Protein AF-A0A1G7LFJ8-F1 (afdb_monomer)

Radius of gyration: 20.42 Å; Cα contacts (8 Å, |Δi|>4): 163; chains: 1; bounding box: 48×30×67 Å

Sequence (166 aa):
MPPTSDSPLYERDFYLWTQDQAARLRAMARDNDLDAENLAEEVEALGRSERTAVERNLVQVVAHLLEHAWIDAPDPHTHWRREIVAHQQAAQDSFTPGMRQHLDMARIWRRAYQLANAKFADHSEASLPRHAECPFTLDELLRADFDIEEARTRLHRALGRDTDGA

Secondary structure (DSSP, 8-state):
-PPP---HHHHH-HHHHHHHHHHHHHHHTTSSSS-HHHHHHHHHHHHHHHHHHHHHHHHHHHHHHHHHHH---HHHHHHHHHHHHHHHHHHHHH--GGGGGG--HHHHHHHHHHHHHHHHHHTTPPPPPS-------HHHHH-TT--HHHHHHHHHHHTT------

pLDDT: mean 90.28, std 13.95, range [35.19, 98.81]

Solvent-accessible surface area (backbone atoms only — not comparable to full-atom values): 9234 Å² total; per-residue (Å²): 130,81,80,78,81,78,48,70,45,51,80,63,20,45,43,51,32,22,50,53,50,19,54,51,31,50,74,43,42,87,78,56,94,57,67,22,57,65,52,16,51,54,39,34,46,51,30,53,48,45,49,48,49,28,51,50,22,51,20,49,27,49,16,35,45,49,45,61,48,70,52,93,53,81,77,59,47,64,54,36,54,51,52,29,52,53,26,34,49,55,22,44,76,59,56,34,73,68,43,53,91,76,60,57,58,71,60,34,44,54,51,11,53,52,50,35,38,52,57,25,56,79,70,73,44,82,70,73,68,95,77,58,71,75,92,68,54,72,65,58,66,54,41,93,82,59,53,66,68,60,50,31,54,52,44,27,59,48,61,70,45,76,82,75,84,128

Nearest PDB structures (foldseek):
  3fcn-assembly1_A-2  TM=9.136E-01  e=1.007E-07  Rhodospirillum rubrum ATCC 11170
  5ndz-assembly1_A  TM=3.943E-01  e=2.023E+00  Tequatrovirus T4
  5ndd-assembly1_A  TM=3.989E-01  e=2.462E+00  Tequatrovirus T4
  8s4d-assembly1_A  TM=4.047E-01  e=5.136E+00  Homo sapiens
  5nj6-assembly1_A  TM=3.913E-01  e=5.665E+00  Homo sapiens

Organism: NCBI:txid1082479

Mean predicted aligned error: 5.8 Å

InterPro domains:
  IPR002636 Protein from unkown function DUF29 [PF01724] (9-146)
  IPR002636 Protein from unkown function DUF29 [PTHR34235] (6-146)

Foldseek 3Di:
DPDDPPPVCCVQPVLVVLQVQLVVLVVCCVPDPDPSNVVSVVSNVVSVVLLVLLLVLLLLLLLLLLVLLQDDDPVCNVVSVVSNVVSLVSNLVSDHPVSQVVRDPQVSNVSSLVVNQVVCVVVVHDHQDPDFDDLDDPCLSNDPPRDSVVSSVSVCVRSVNPPPDD

Structure (mmCIF, N/CA/C/O backbone):
data_AF-A0A1G7LFJ8-F1
#
_entry.id   AF-A0A1G7LFJ8-F1
#
loop_
_atom_site.group_PDB
_atom_site.id
_atom_site.type_symbol
_atom_site.label_atom_id
_atom_site.label_alt_id
_atom_site.label_comp_id
_atom_site.label_asym_id
_atom_site.label_entity_id
_atom_site.label_seq_id
_atom_site.pdbx_PDB_ins_code
_atom_site.Cartn_x
_atom_site.Cartn_y
_atom_site.Cartn_z
_atom_site.occupancy
_atom_site.B_iso_or_equiv
_atom_site.auth_seq_id
_atom_site.auth_comp_id
_atom_site.auth_asym_id
_atom_site.auth_atom_id
_atom_site.pdbx_PDB_model_num
ATOM 1 N N . MET A 1 1 ? -6.515 -9.715 39.280 1.00 38.38 1 MET A N 1
ATOM 2 C CA . MET A 1 1 ? -6.364 -9.030 37.980 1.00 38.38 1 MET A CA 1
ATOM 3 C C . MET A 1 1 ? -7.642 -9.237 37.196 1.00 38.38 1 MET A C 1
ATOM 5 O O . MET A 1 1 ? -8.087 -10.382 37.170 1.00 38.38 1 MET A O 1
ATOM 9 N N . PRO A 1 2 ? -8.252 -8.198 36.605 1.00 37.44 2 PRO A N 1
ATOM 10 C CA . PRO A 1 2 ? -9.277 -8.444 35.604 1.00 37.44 2 PRO A CA 1
ATOM 11 C C . PRO A 1 2 ? -8.602 -9.111 34.390 1.00 37.44 2 PRO A C 1
ATOM 13 O O . PRO A 1 2 ? -7.416 -8.858 34.153 1.00 37.44 2 PRO A O 1
ATOM 16 N N . PRO A 1 3 ? -9.299 -9.997 33.666 1.00 39.22 3 PRO A N 1
ATOM 17 C CA . PRO A 1 3 ? -8.760 -10.585 32.449 1.00 39.22 3 PRO A CA 1
ATOM 18 C C . PRO A 1 3 ? -8.451 -9.455 31.464 1.00 39.22 3 PRO A C 1
ATOM 20 O O . PRO A 1 3 ? -9.308 -8.616 31.183 1.00 39.22 3 PRO A O 1
ATOM 23 N N . THR A 1 4 ? -7.212 -9.404 30.978 1.00 46.25 4 THR A N 1
ATOM 24 C CA . THR A 1 4 ? -6.863 -8.621 29.795 1.00 46.25 4 THR A CA 1
ATOM 25 C C . THR A 1 4 ? -7.766 -9.115 28.676 1.00 46.25 4 THR A C 1
ATOM 27 O O . THR A 1 4 ? -7.789 -10.304 28.370 1.00 46.25 4 THR A O 1
ATOM 30 N N . SER A 1 5 ? -8.603 -8.227 28.148 1.00 48.53 5 SER A N 1
ATOM 31 C CA . SER A 1 5 ? -9.439 -8.519 26.992 1.00 48.53 5 SER A CA 1
ATOM 32 C C . SER A 1 5 ? -8.525 -8.701 25.779 1.00 48.53 5 SER A C 1
ATOM 34 O O . SER A 1 5 ? -8.372 -7.770 24.989 1.00 48.53 5 SER A O 1
ATOM 36 N N . ASP A 1 6 ? -7.946 -9.891 25.620 1.00 53.44 6 ASP A N 1
ATOM 37 C CA . ASP A 1 6 ? -7.509 -10.393 24.319 1.00 53.44 6 ASP A CA 1
ATOM 38 C C . ASP A 1 6 ? -8.777 -10.516 23.480 1.00 53.44 6 ASP A C 1
ATOM 40 O O . ASP A 1 6 ? -9.455 -11.543 23.478 1.00 53.44 6 ASP A O 1
ATOM 44 N N . SER A 1 7 ? -9.186 -9.418 22.843 1.00 68.06 7 SER A N 1
ATOM 45 C CA . SER A 1 7 ? -10.217 -9.492 21.821 1.00 68.06 7 SER A CA 1
ATOM 46 C C . SER A 1 7 ? -9.570 -10.215 20.648 1.00 68.06 7 SER A C 1
ATOM 48 O O . SER A 1 7 ? -8.670 -9.639 20.035 1.00 68.06 7 SER A O 1
ATOM 50 N N . PRO A 1 8 ? -10.010 -11.432 20.275 1.00 84.19 8 PRO A N 1
ATOM 51 C CA . PRO A 1 8 ? -9.400 -12.162 19.166 1.00 84.19 8 PRO A CA 1
ATOM 52 C C . PRO A 1 8 ? -9.445 -11.366 17.857 1.00 84.19 8 PRO A C 1
ATOM 54 O O . PRO A 1 8 ? -8.689 -11.649 16.936 1.00 84.19 8 PRO A O 1
ATOM 57 N N . LEU A 1 9 ? -10.341 -10.375 17.756 1.00 91.00 9 LEU A N 1
ATOM 58 C CA . LEU A 1 9 ? -10.424 -9.475 16.614 1.00 91.00 9 LEU A CA 1
ATOM 59 C C . LEU A 1 9 ? -9.277 -8.457 16.581 1.00 91.00 9 LEU A C 1
ATOM 61 O O . LEU A 1 9 ? -8.806 -8.162 15.495 1.00 91.00 9 LEU A O 1
ATOM 65 N N . TYR A 1 10 ? -8.795 -7.965 17.727 1.00 91.25 10 TYR A N 1
ATOM 66 C CA . TYR A 1 10 ? -7.664 -7.028 17.776 1.00 91.25 10 TYR A CA 1
ATOM 67 C C . TYR A 1 10 ? -6.412 -7.636 17.134 1.00 91.25 10 TYR A C 1
ATOM 69 O O . TYR A 1 10 ? -5.774 -7.009 16.296 1.00 91.25 10 TYR A O 1
ATOM 77 N N . GLU A 1 11 ? -6.105 -8.885 17.487 1.00 89.62 11 GLU A N 1
ATOM 78 C CA . GLU A 1 11 ? -4.918 -9.591 16.995 1.00 89.62 11 GLU A CA 1
ATOM 79 C C . GLU A 1 11 ? -5.084 -10.114 15.565 1.00 89.62 11 GLU A C 1
ATOM 81 O O . GLU A 1 11 ? -4.126 -10.149 14.798 1.00 89.62 11 GLU A O 1
ATOM 86 N N . ARG A 1 12 ? -6.294 -10.553 15.195 1.00 93.12 12 ARG A N 1
ATOM 87 C CA . ARG A 1 12 ? -6.543 -11.181 13.886 1.00 93.12 12 ARG A CA 1
ATOM 88 C C . ARG A 1 12 ? -6.901 -10.186 12.792 1.00 93.12 12 ARG A C 1
ATOM 90 O O . ARG A 1 12 ? -6.652 -10.463 11.622 1.00 93.12 12 ARG A O 1
ATOM 97 N N . ASP A 1 13 ? -7.559 -9.091 13.155 1.00 96.75 13 ASP A N 1
ATOM 98 C CA . ASP A 1 13 ? -8.056 -8.089 12.221 1.00 96.75 13 ASP A CA 1
ATOM 99 C C . ASP A 1 13 ? -8.177 -6.719 12.897 1.00 96.75 13 ASP A C 1
ATOM 101 O O . ASP A 1 13 ? -9.267 -6.226 13.209 1.00 96.75 13 ASP A O 1
ATOM 105 N N . PHE A 1 14 ? -7.019 -6.105 13.131 1.00 96.38 14 PHE A N 1
ATOM 106 C CA . PHE A 1 14 ? -6.917 -4.784 13.737 1.00 96.38 14 PHE A CA 1
ATOM 107 C C . PHE A 1 14 ? -7.799 -3.742 13.030 1.00 96.38 14 PHE A C 1
ATOM 109 O O . PHE A 1 14 ? -8.447 -2.934 13.694 1.00 96.38 14 PHE A O 1
ATOM 116 N N . TYR A 1 15 ? -7.907 -3.792 11.696 1.00 98.00 15 TYR A N 1
ATOM 117 C CA . TYR A 1 15 ? -8.785 -2.887 10.958 1.00 98.00 15 TYR A CA 1
ATOM 118 C C . TYR A 1 15 ? -10.250 -3.049 11.382 1.00 98.00 15 TYR A C 1
ATOM 120 O O . TYR A 1 15 ? -10.862 -2.079 11.830 1.00 98.00 15 TYR A O 1
ATOM 128 N N . LEU A 1 16 ? -10.818 -4.258 11.313 1.00 97.38 16 LEU A N 1
ATOM 129 C CA . LEU A 1 16 ? -12.206 -4.474 11.745 1.00 97.38 16 LEU A CA 1
ATOM 130 C C . LEU A 1 16 ? -12.402 -4.171 13.227 1.00 97.38 16 LEU A C 1
ATOM 132 O O . LEU A 1 16 ? -13.459 -3.664 13.605 1.00 97.38 16 LEU A O 1
ATOM 136 N N . TRP A 1 17 ? -11.391 -4.439 14.054 1.00 97.81 17 TRP A N 1
ATOM 137 C CA . TRP A 1 17 ? -11.428 -4.079 15.462 1.00 97.81 17 TRP A CA 1
ATOM 138 C C . TRP A 1 17 ? -11.597 -2.569 15.649 1.00 97.81 17 TRP A C 1
ATOM 140 O O . TRP A 1 17 ? -12.509 -2.162 16.363 1.00 97.81 17 TRP A O 1
ATOM 150 N N . THR A 1 18 ? -10.810 -1.729 14.966 1.00 98.19 18 THR A N 1
ATOM 151 C CA 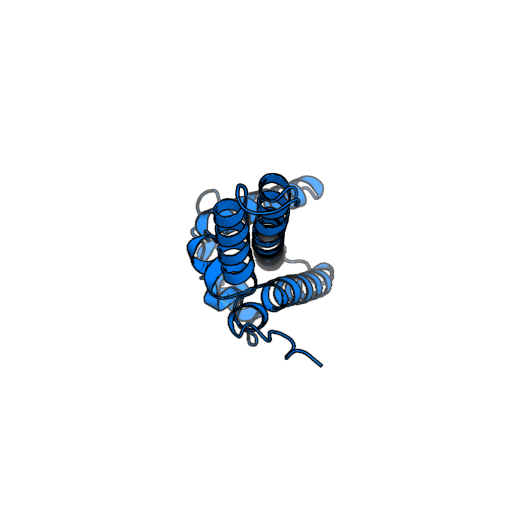. THR A 1 18 ? -10.954 -0.264 15.085 1.00 98.19 18 THR A CA 1
ATOM 152 C C . THR A 1 18 ? -12.354 0.211 14.684 1.00 98.19 18 THR A C 1
ATOM 154 O O . THR A 1 18 ? -12.958 1.032 15.375 1.00 98.19 18 THR A O 1
ATOM 157 N N . GLN A 1 19 ? -12.922 -0.362 13.620 1.00 98.00 19 GLN A N 1
ATOM 158 C CA . GLN A 1 19 ? -14.272 -0.031 13.166 1.00 98.00 19 GLN A CA 1
ATOM 159 C C . GLN A 1 19 ? -15.348 -0.441 14.190 1.00 98.00 19 GLN A C 1
ATOM 161 O O . GLN A 1 19 ? -16.259 0.341 14.471 1.00 98.00 19 GLN A O 1
ATOM 166 N N . ASP A 1 20 ? -15.242 -1.641 14.771 1.00 97.38 20 ASP A N 1
ATOM 167 C CA . ASP A 1 20 ? -16.159 -2.134 15.809 1.00 97.38 20 ASP A CA 1
ATOM 168 C C . ASP A 1 20 ? -16.056 -1.301 17.096 1.00 97.38 20 ASP A C 1
ATOM 170 O O . ASP A 1 20 ? -17.078 -0.910 17.664 1.00 97.38 20 ASP A O 1
ATOM 174 N N . GLN A 1 21 ? -14.843 -0.956 17.535 1.00 97.00 21 GLN A N 1
ATOM 175 C CA . GLN A 1 21 ? -14.649 -0.135 18.731 1.00 97.00 21 GLN A CA 1
ATOM 176 C C . GLN A 1 21 ? -15.183 1.286 18.554 1.00 97.00 21 GLN A C 1
ATOM 178 O O . GLN A 1 21 ? -15.872 1.786 19.443 1.00 97.00 21 GLN A O 1
ATOM 183 N N . ALA A 1 22 ? -14.949 1.915 17.401 1.00 97.62 22 ALA A N 1
ATOM 184 C CA . ALA A 1 22 ? -15.526 3.220 17.098 1.00 97.62 22 ALA A CA 1
ATOM 185 C C . ALA A 1 22 ? -17.065 3.183 17.142 1.00 97.62 22 ALA A C 1
ATOM 187 O O . ALA A 1 22 ? -17.697 4.072 17.710 1.00 97.62 22 ALA A O 1
ATOM 188 N N . ALA A 1 23 ? -17.691 2.129 16.607 1.00 96.69 23 ALA A N 1
ATOM 189 C CA 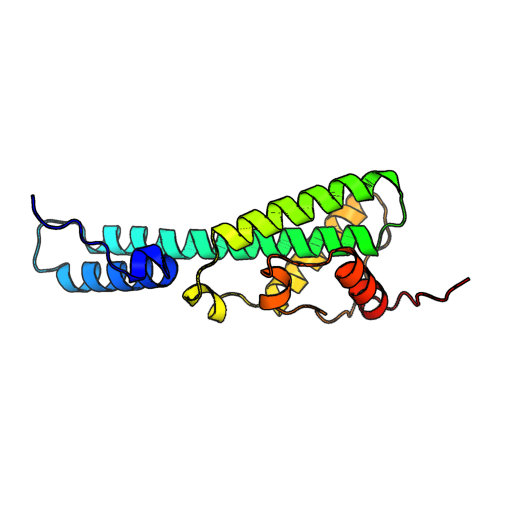. ALA A 1 23 ? -19.143 1.963 16.674 1.00 96.69 23 ALA A CA 1
ATOM 190 C C . ALA A 1 23 ? -19.656 1.809 18.119 1.00 96.69 23 ALA A C 1
ATOM 192 O O . ALA A 1 23 ? -20.665 2.415 18.483 1.00 96.69 23 ALA A O 1
ATOM 193 N N . ARG A 1 24 ? -18.950 1.040 18.959 1.00 95.38 24 ARG A N 1
ATOM 194 C CA . ARG A 1 24 ? -19.291 0.867 20.384 1.00 95.38 24 ARG A CA 1
ATOM 195 C C . ARG A 1 24 ? -19.154 2.163 21.174 1.00 95.38 24 ARG A C 1
ATOM 197 O O . ARG A 1 24 ? -20.043 2.477 21.959 1.00 95.38 24 ARG A O 1
ATOM 204 N N . LEU A 1 25 ? -18.082 2.919 20.944 1.00 95.81 25 LEU A N 1
ATOM 205 C CA . LEU A 1 25 ? -17.857 4.215 21.586 1.00 95.81 25 LEU A CA 1
ATOM 206 C C . LEU A 1 25 ? -19.007 5.185 21.281 1.00 95.81 25 LEU A C 1
ATOM 208 O O . LEU A 1 25 ? -19.605 5.722 22.211 1.00 95.81 25 LEU A O 1
ATOM 212 N N . ARG A 1 26 ? -19.411 5.307 20.009 1.00 94.81 26 ARG A N 1
ATOM 213 C CA . ARG A 1 26 ? -20.572 6.131 19.614 1.00 94.81 26 ARG A CA 1
ATOM 214 C C . ARG A 1 26 ? -21.869 5.671 20.276 1.00 94.81 26 ARG A C 1
ATOM 216 O O . ARG A 1 26 ? -22.653 6.489 20.746 1.00 94.81 26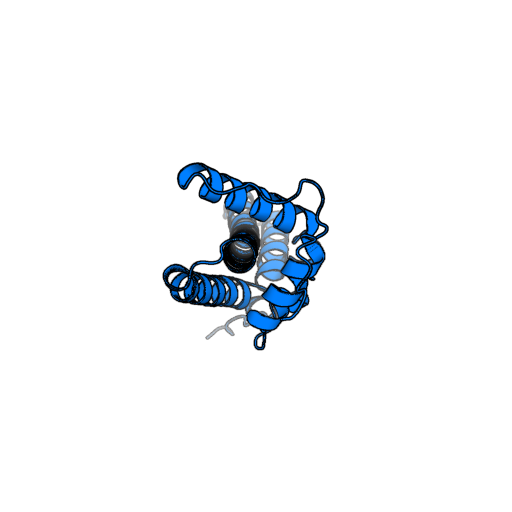 ARG A O 1
ATOM 223 N N . ALA A 1 27 ? -22.092 4.360 20.370 1.00 93.75 27 ALA A 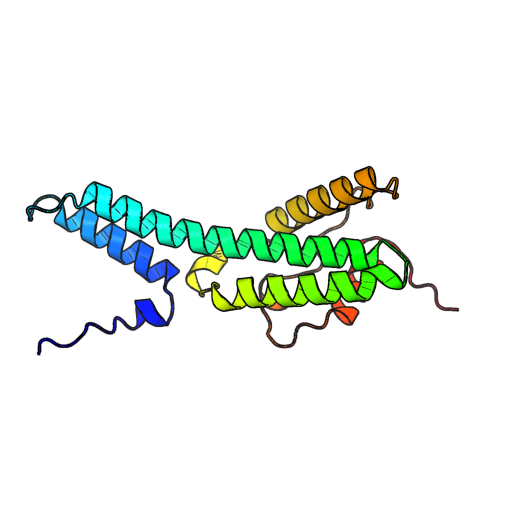N 1
ATOM 224 C CA . ALA A 1 27 ? -23.282 3.819 21.028 1.00 93.75 27 ALA A CA 1
ATOM 225 C C . ALA A 1 27 ? -23.340 4.155 22.530 1.00 93.75 27 ALA A C 1
ATOM 227 O O . ALA A 1 27 ? -24.430 4.303 23.076 1.00 93.75 27 ALA A O 1
ATOM 228 N N . MET A 1 28 ? -22.186 4.300 23.186 1.00 90.44 28 MET A N 1
ATOM 229 C CA . MET A 1 28 ? -22.085 4.610 24.613 1.00 90.44 28 MET A CA 1
ATOM 230 C C . MET A 1 28 ? -22.055 6.112 24.919 1.00 90.44 28 MET A C 1
ATOM 232 O O . MET A 1 28 ? -22.088 6.470 26.093 1.00 90.44 28 MET A O 1
ATOM 236 N N . ALA A 1 29 ? -22.010 6.993 23.913 1.00 85.19 29 ALA A N 1
ATOM 237 C CA . ALA A 1 29 ? -21.735 8.426 24.077 1.00 85.19 29 ALA A CA 1
ATOM 238 C C . ALA A 1 29 ? -22.691 9.186 25.015 1.00 85.19 29 ALA A C 1
ATOM 240 O O . ALA A 1 29 ? -22.373 10.285 25.457 1.00 85.19 29 ALA A O 1
ATOM 241 N N . ARG A 1 30 ? -23.861 8.620 25.335 1.00 80.81 30 ARG A N 1
ATOM 242 C CA . ARG A 1 30 ? -24.841 9.220 26.256 1.00 80.81 30 ARG A CA 1
ATOM 243 C C . ARG A 1 30 ? -24.768 8.696 27.691 1.00 80.81 30 ARG A C 1
ATOM 245 O O . ARG A 1 30 ? -25.407 9.275 28.562 1.00 80.81 30 ARG A O 1
ATOM 252 N N . ASP A 1 31 ? -23.998 7.637 27.927 1.00 81.31 31 ASP A N 1
ATOM 253 C CA . ASP A 1 31 ? -24.039 6.845 29.160 1.00 81.31 31 ASP A CA 1
ATOM 254 C C . ASP A 1 31 ? -22.713 6.882 29.944 1.00 81.31 31 ASP A C 1
ATOM 256 O O . ASP A 1 31 ? -22.474 6.033 30.805 1.00 81.31 31 ASP A O 1
ATOM 260 N N . ASN A 1 32 ? -21.815 7.829 29.642 1.00 83.31 32 ASN A N 1
ATOM 261 C CA . ASN A 1 32 ? -20.538 7.986 30.345 1.00 83.31 32 ASN A CA 1
ATOM 262 C C . ASN A 1 32 ? -19.958 9.414 30.232 1.00 83.31 32 ASN A C 1
ATOM 264 O O . ASN A 1 32 ? -20.422 10.209 29.422 1.00 83.31 32 ASN A O 1
ATOM 268 N N . ASP A 1 33 ? -18.930 9.712 31.038 1.00 91.06 33 ASP A N 1
ATOM 269 C CA . ASP A 1 33 ? -18.247 11.020 31.093 1.00 91.06 33 ASP A CA 1
ATOM 270 C C . ASP A 1 33 ? -17.097 11.176 30.070 1.00 91.06 33 ASP A C 1
ATOM 272 O O . ASP A 1 33 ? -16.338 12.147 30.128 1.00 91.06 33 ASP A O 1
ATOM 276 N N . LEU A 1 34 ? -16.902 10.216 29.160 1.00 92.44 34 LEU A N 1
ATOM 277 C CA . LEU A 1 34 ? -15.882 10.306 28.114 1.00 92.44 34 LEU A CA 1
ATOM 278 C C . LEU A 1 34 ? -16.408 11.100 26.921 1.00 92.44 34 LEU A C 1
ATOM 280 O O . LEU A 1 34 ? -17.583 11.030 26.561 1.00 92.44 34 LEU A O 1
ATOM 284 N N . ASP A 1 35 ? -15.487 11.765 26.229 1.00 94.38 35 ASP A N 1
ATOM 285 C CA . ASP A 1 35 ? -15.731 12.356 24.914 1.00 94.38 35 ASP A CA 1
ATOM 286 C C . ASP A 1 35 ? -15.776 11.261 23.833 1.00 94.38 35 ASP A C 1
ATOM 288 O O . ASP A 1 35 ? -14.878 11.101 23.004 1.00 94.38 35 ASP A O 1
ATOM 292 N N . ALA A 1 36 ? -16.793 10.405 23.929 1.00 95.75 36 ALA A N 1
ATOM 293 C CA . ALA A 1 36 ? -16.862 9.150 23.196 1.00 95.75 36 ALA A CA 1
ATOM 294 C C . ALA A 1 36 ? -16.984 9.344 21.677 1.00 95.75 36 ALA A C 1
ATOM 296 O O . ALA A 1 36 ? -16.528 8.482 20.929 1.00 95.75 36 ALA A O 1
ATOM 297 N N . GLU A 1 37 ? -17.553 10.465 21.221 1.00 95.25 37 GLU A N 1
ATOM 298 C CA . GLU A 1 37 ? -17.621 10.807 19.795 1.00 95.25 37 GLU A CA 1
ATOM 299 C C . GLU A 1 37 ? -16.220 11.072 19.235 1.00 95.25 37 GLU A C 1
ATOM 301 O O . GLU A 1 37 ? -15.801 10.394 18.297 1.00 95.25 37 GLU A O 1
ATOM 306 N N . ASN A 1 38 ? -15.446 11.965 19.864 1.00 96.62 38 ASN A N 1
ATOM 307 C CA . ASN A 1 38 ? -14.081 12.252 19.418 1.00 96.62 38 ASN A CA 1
ATOM 308 C C . ASN A 1 38 ? -13.171 11.019 19.555 1.00 96.62 38 ASN A C 1
ATOM 310 O O . ASN A 1 38 ? -12.389 10.717 18.657 1.00 96.62 38 ASN A O 1
ATOM 314 N N . LEU A 1 39 ? -13.308 10.236 20.631 1.00 97.50 39 LEU A N 1
ATOM 315 C CA . LEU A 1 39 ? -12.558 8.983 20.779 1.00 97.50 39 LEU A CA 1
ATOM 316 C C . LEU A 1 39 ? -12.907 7.961 19.688 1.00 97.50 39 LEU A C 1
ATOM 318 O O . LEU A 1 39 ? -12.016 7.281 19.177 1.00 97.50 39 LEU A O 1
ATOM 322 N N . ALA A 1 40 ? -14.182 7.845 19.310 1.00 97.56 40 ALA A N 1
ATOM 323 C CA . ALA A 1 40 ? -14.589 6.973 18.216 1.00 97.56 40 ALA A CA 1
ATOM 324 C C . ALA A 1 40 ? -13.976 7.407 16.882 1.00 97.56 40 ALA A C 1
ATOM 326 O O . ALA A 1 40 ? -13.538 6.558 16.105 1.00 97.56 40 ALA A O 1
ATOM 327 N N . GLU A 1 41 ? -13.937 8.714 16.615 1.00 97.94 41 GLU A N 1
ATOM 328 C CA . GLU A 1 41 ? -13.318 9.263 15.409 1.00 97.94 41 GLU A CA 1
ATOM 329 C C . GLU A 1 41 ? -11.823 8.954 15.332 1.00 97.94 41 GLU A C 1
ATOM 331 O O . GLU A 1 41 ? -11.361 8.522 14.274 1.00 97.94 41 GLU A O 1
ATOM 336 N N . GLU A 1 42 ? -11.085 9.104 16.433 1.00 98.44 42 GLU A N 1
ATOM 337 C CA . GLU A 1 42 ? -9.649 8.806 16.490 1.00 98.44 42 GLU A CA 1
ATOM 338 C C . GLU A 1 42 ? -9.358 7.311 16.303 1.00 98.44 42 GLU A C 1
ATOM 340 O O . GLU A 1 42 ? -8.473 6.933 15.531 1.00 98.44 42 GLU A O 1
ATOM 345 N N . VAL A 1 43 ? -10.141 6.433 16.938 1.00 98.12 43 VAL A N 1
ATOM 346 C CA . VAL A 1 43 ? -9.992 4.979 16.761 1.00 98.12 43 VAL A CA 1
ATOM 347 C C . VAL A 1 43 ? -10.286 4.577 15.314 1.00 98.12 43 VAL A C 1
ATOM 349 O O . VAL A 1 43 ? -9.529 3.818 14.713 1.00 98.12 43 VAL A O 1
ATOM 352 N N . GLU A 1 44 ? -11.341 5.121 14.709 1.00 98.19 44 GLU A N 1
ATOM 353 C CA . GLU A 1 44 ? -11.641 4.876 13.298 1.00 98.19 44 GLU A CA 1
ATOM 354 C C . GLU A 1 44 ? -10.560 5.454 12.367 1.00 98.19 44 GLU A C 1
ATOM 356 O O . GLU A 1 44 ? -10.199 4.846 11.354 1.00 98.19 44 GLU A O 1
ATOM 361 N N . ALA A 1 45 ? -10.013 6.627 12.699 1.00 98.31 45 ALA A N 1
ATOM 362 C CA . ALA A 1 45 ? -8.923 7.244 11.955 1.00 98.31 45 ALA A CA 1
ATOM 363 C C . ALA A 1 45 ? -7.671 6.365 11.945 1.00 98.31 45 ALA A C 1
ATOM 365 O O . ALA A 1 45 ? -7.044 6.249 10.891 1.00 98.31 45 ALA A O 1
ATOM 366 N N . LEU A 1 46 ? -7.367 5.698 13.059 1.00 98.19 46 LEU A N 1
ATOM 367 C CA . LEU A 1 46 ? -6.258 4.754 13.168 1.00 98.19 46 LEU A CA 1
ATOM 368 C C . LEU A 1 46 ? -6.421 3.561 12.210 1.00 98.19 46 LEU A C 1
ATOM 370 O O . LEU A 1 46 ? -5.500 3.217 11.469 1.00 98.19 46 LEU A O 1
ATOM 374 N N . GLY A 1 47 ? -7.620 2.980 12.123 1.00 97.75 47 GLY A N 1
ATOM 375 C CA . GLY A 1 47 ? -7.909 1.937 11.131 1.00 97.75 47 GLY A CA 1
ATOM 376 C C . GLY A 1 47 ? -7.731 2.432 9.694 1.00 97.75 47 GLY A C 1
ATOM 377 O O . GLY A 1 47 ? -7.117 1.773 8.846 1.00 97.75 47 GLY A O 1
ATOM 378 N N . ARG A 1 48 ? -8.228 3.642 9.404 1.00 98.12 48 ARG A N 1
ATOM 379 C CA . ARG A 1 48 ? -8.065 4.275 8.086 1.00 98.12 48 ARG A CA 1
ATOM 380 C C . ARG A 1 48 ? -6.602 4.566 7.752 1.00 98.12 48 ARG A C 1
ATOM 382 O O . ARG A 1 48 ? -6.245 4.458 6.572 1.00 98.12 48 ARG A O 1
ATOM 389 N N . SER A 1 49 ? -5.774 4.956 8.724 1.00 98.19 49 SER A N 1
ATOM 390 C CA . SER A 1 49 ? -4.358 5.255 8.497 1.00 98.19 49 SER A CA 1
ATOM 391 C C . SER A 1 49 ? -3.565 3.997 8.171 1.00 98.19 49 SER A C 1
ATOM 393 O O . SER A 1 49 ? -2.840 4.021 7.178 1.00 98.19 49 SER A O 1
ATOM 395 N N . GLU A 1 50 ? -3.783 2.894 8.895 1.00 98.00 50 GLU A N 1
ATOM 396 C CA . GLU A 1 50 ? -3.135 1.603 8.615 1.00 98.00 50 GLU A CA 1
ATOM 397 C C . GLU A 1 50 ? -3.471 1.109 7.204 1.00 98.00 50 GLU A C 1
ATOM 399 O O . GLU A 1 50 ? -2.584 0.849 6.389 1.00 98.00 50 GLU A O 1
ATOM 404 N N . ARG A 1 51 ? -4.760 1.117 6.834 1.00 98.25 51 ARG A N 1
ATOM 405 C CA . ARG A 1 51 ? -5.183 0.773 5.466 1.00 98.25 51 ARG A CA 1
ATOM 406 C C . ARG A 1 51 ? -4.518 1.671 4.417 1.00 98.25 51 ARG A C 1
ATOM 408 O O . ARG A 1 51 ? -4.118 1.211 3.348 1.00 98.25 51 ARG A O 1
ATOM 415 N N . THR A 1 52 ? -4.427 2.971 4.694 1.00 98.38 52 THR A N 1
ATOM 416 C CA . THR A 1 52 ? -3.800 3.933 3.777 1.00 98.38 52 THR A CA 1
ATOM 417 C C . THR A 1 52 ? -2.296 3.683 3.645 1.00 98.38 52 THR A C 1
ATOM 419 O O . THR A 1 52 ? -1.752 3.872 2.557 1.00 98.38 52 THR A O 1
ATOM 422 N N . ALA A 1 53 ? -1.624 3.251 4.714 1.00 98.38 53 ALA A N 1
ATOM 423 C CA . ALA A 1 53 ? -0.223 2.848 4.680 1.00 98.38 53 ALA A CA 1
ATOM 424 C C . ALA A 1 53 ? -0.024 1.610 3.793 1.00 98.38 53 ALA A C 1
ATOM 426 O O . ALA A 1 53 ? 0.846 1.635 2.923 1.00 98.38 53 ALA A O 1
ATOM 427 N N . VAL A 1 54 ? -0.889 0.594 3.909 1.00 98.75 54 VAL A N 1
ATOM 428 C CA . VAL A 1 54 ? -0.882 -0.576 3.012 1.00 98.75 54 VAL A CA 1
ATOM 429 C C . VAL A 1 54 ? -1.067 -0.152 1.550 1.00 98.75 54 VAL A C 1
ATOM 431 O O . VAL A 1 54 ? -0.249 -0.508 0.706 1.00 98.75 54 VAL A O 1
ATOM 434 N N . GLU A 1 55 ? -2.074 0.676 1.235 1.00 98.69 55 GLU A N 1
ATOM 435 C CA . GLU A 1 55 ? -2.288 1.188 -0.133 1.00 98.69 55 GLU A CA 1
ATOM 436 C C . GLU A 1 55 ? -1.040 1.916 -0.666 1.00 98.69 55 GLU A C 1
ATOM 438 O O . GLU A 1 55 ? -0.640 1.705 -1.810 1.00 98.69 55 GLU A O 1
ATOM 443 N N . ARG A 1 56 ? -0.406 2.764 0.155 1.00 98.69 56 ARG A N 1
ATOM 444 C CA . ARG A 1 56 ? 0.808 3.508 -0.224 1.00 98.69 56 ARG A CA 1
ATOM 445 C C . ARG A 1 56 ? 1.988 2.580 -0.493 1.00 98.69 56 ARG A C 1
ATOM 447 O O . ARG A 1 56 ? 2.654 2.755 -1.508 1.00 98.69 56 ARG A O 1
ATOM 454 N N . ASN A 1 57 ? 2.230 1.603 0.373 1.00 98.75 57 ASN A N 1
ATOM 455 C CA . ASN A 1 57 ? 3.304 0.633 0.187 1.00 98.75 57 ASN A CA 1
ATOM 456 C C . ASN A 1 57 ? 3.089 -0.211 -1.077 1.00 98.75 57 ASN A C 1
ATOM 458 O O . ASN A 1 57 ? 4.015 -0.374 -1.865 1.00 98.75 57 ASN A O 1
ATOM 462 N N . LEU A 1 58 ? 1.858 -0.651 -1.352 1.00 98.75 58 LEU A N 1
ATOM 463 C CA . LEU A 1 58 ? 1.541 -1.367 -2.592 1.00 98.75 58 LEU A CA 1
ATOM 464 C C . LEU A 1 58 ? 1.752 -0.497 -3.843 1.00 98.75 58 LEU A C 1
ATOM 466 O O . LEU A 1 58 ? 2.255 -0.987 -4.851 1.00 98.75 58 LEU A O 1
ATOM 470 N N . VAL A 1 59 ? 1.429 0.801 -3.785 1.00 98.81 59 VAL A N 1
ATOM 471 C CA . VAL A 1 59 ? 1.753 1.747 -4.871 1.00 98.81 59 VAL A CA 1
ATOM 472 C C . VAL A 1 59 ? 3.263 1.808 -5.115 1.00 98.81 59 VAL A C 1
ATOM 474 O O . VAL A 1 59 ? 3.680 1.783 -6.271 1.00 98.81 59 VAL A O 1
ATOM 477 N N . GLN A 1 60 ? 4.074 1.849 -4.056 1.00 98.62 60 GLN A N 1
ATOM 478 C CA . GLN A 1 60 ? 5.536 1.873 -4.166 1.00 98.62 60 GLN A CA 1
ATOM 479 C C . GLN A 1 60 ? 6.091 0.576 -4.759 1.00 98.62 60 GLN A C 1
ATOM 481 O O . GLN A 1 60 ? 6.906 0.635 -5.677 1.00 98.62 60 GLN A O 1
ATOM 486 N N . VAL A 1 61 ? 5.608 -0.583 -4.296 1.00 98.50 61 VAL A N 1
ATOM 487 C CA . VAL A 1 61 ? 5.969 -1.898 -4.854 1.00 98.50 61 VAL A CA 1
ATOM 488 C C . VAL A 1 61 ? 5.736 -1.913 -6.362 1.00 98.50 61 VAL A C 1
ATOM 490 O O . VAL A 1 61 ? 6.646 -2.212 -7.132 1.00 98.50 61 VAL A O 1
ATOM 493 N N . VAL A 1 62 ? 4.533 -1.535 -6.800 1.00 98.38 62 VAL A N 1
ATOM 494 C CA . VAL A 1 62 ? 4.180 -1.545 -8.224 1.00 98.38 62 VAL A CA 1
ATOM 495 C C . VAL A 1 62 ? 4.991 -0.511 -9.013 1.00 98.38 62 VAL A C 1
ATOM 497 O O . VAL A 1 62 ? 5.410 -0.805 -10.129 1.00 98.38 62 VAL A O 1
ATOM 500 N N . ALA A 1 63 ? 5.257 0.673 -8.455 1.00 97.62 63 ALA A N 1
ATOM 501 C CA . ALA A 1 63 ? 6.059 1.697 -9.127 1.00 97.62 63 ALA A CA 1
ATOM 502 C C . ALA A 1 63 ? 7.501 1.224 -9.359 1.00 97.62 63 ALA A C 1
ATOM 504 O O . ALA A 1 63 ? 8.001 1.319 -10.476 1.00 97.62 63 ALA A O 1
ATOM 505 N N . HIS A 1 64 ? 8.135 0.626 -8.351 1.00 96.88 64 HIS A N 1
ATOM 506 C CA . HIS A 1 64 ? 9.484 0.086 -8.498 1.00 96.88 64 HIS A CA 1
ATOM 507 C C . HIS A 1 64 ? 9.539 -1.144 -9.408 1.00 96.88 64 HIS A C 1
ATOM 509 O O . HIS A 1 64 ? 10.519 -1.318 -10.126 1.00 96.88 64 HIS A O 1
ATOM 515 N N . LEU A 1 65 ? 8.488 -1.970 -9.446 1.00 96.31 65 LEU A N 1
ATOM 516 C CA . LEU A 1 65 ? 8.376 -3.044 -10.438 1.00 96.31 65 LEU A CA 1
ATOM 517 C C . LEU A 1 65 ? 8.292 -2.490 -11.869 1.00 96.31 65 LEU A C 1
ATOM 519 O O . LEU A 1 65 ? 8.923 -3.040 -12.770 1.00 96.31 65 LEU A O 1
ATOM 523 N N . LEU A 1 66 ? 7.550 -1.396 -12.081 1.00 95.81 66 LEU A N 1
ATOM 524 C CA . LEU A 1 66 ? 7.491 -0.699 -13.369 1.00 95.81 66 LEU A CA 1
ATOM 525 C C . LEU A 1 66 ? 8.853 -0.109 -13.749 1.00 95.81 66 LEU A C 1
ATOM 527 O O . LEU A 1 66 ? 9.281 -0.288 -14.884 1.00 95.81 66 LEU A O 1
ATOM 531 N N . GLU A 1 67 ? 9.552 0.536 -12.811 1.00 93.25 67 GLU A N 1
ATOM 532 C CA . GLU A 1 67 ? 10.928 1.024 -13.003 1.00 93.25 67 GLU A CA 1
ATOM 533 C C . GLU A 1 67 ? 11.866 -0.125 -13.412 1.00 93.25 67 GLU A C 1
ATOM 535 O O . GLU A 1 67 ? 12.524 -0.042 -14.446 1.00 93.25 67 GLU A O 1
ATOM 540 N N . HIS A 1 68 ? 11.830 -1.242 -12.680 1.00 91.69 68 HIS A N 1
ATOM 541 C CA . HIS A 1 68 ? 12.653 -2.433 -12.919 1.00 91.69 68 HIS A CA 1
ATOM 542 C C . HIS A 1 68 ? 12.336 -3.172 -14.234 1.00 91.69 68 HIS A C 1
ATOM 544 O O . HIS A 1 68 ? 13.189 -3.858 -14.806 1.00 91.69 68 HIS A O 1
ATOM 550 N N . ALA A 1 69 ? 11.097 -3.085 -14.722 1.00 91.81 69 ALA A N 1
ATOM 551 C CA . ALA A 1 69 ? 10.705 -3.640 -16.016 1.00 91.81 69 ALA A CA 1
ATOM 552 C C . ALA A 1 69 ? 11.009 -2.680 -17.179 1.00 91.81 69 ALA A C 1
ATOM 554 O O . ALA A 1 69 ? 11.276 -3.122 -18.295 1.00 91.81 69 ALA A O 1
ATOM 555 N N . TRP A 1 70 ? 10.965 -1.367 -16.952 1.00 91.19 70 TRP A N 1
ATOM 556 C CA . TRP A 1 70 ? 11.041 -0.385 -18.030 1.00 91.19 70 TRP A CA 1
ATOM 557 C C . TRP A 1 70 ? 12.448 0.154 -18.288 1.00 91.19 70 TRP A C 1
ATOM 559 O O . TRP A 1 70 ? 12.808 0.404 -19.440 1.00 91.19 70 TRP A O 1
ATOM 569 N N . ILE A 1 71 ? 13.260 0.305 -17.251 1.00 87.88 71 ILE A N 1
ATOM 570 C CA . ILE A 1 71 ? 14.630 0.788 -17.386 1.00 87.88 71 ILE A CA 1
ATOM 571 C C . ILE A 1 71 ? 15.563 -0.416 -17.471 1.00 87.88 71 ILE A C 1
ATOM 573 O O . ILE A 1 71 ? 15.506 -1.307 -16.630 1.00 87.88 71 ILE A O 1
ATOM 577 N N . ASP A 1 72 ? 16.405 -0.448 -18.501 1.00 76.12 72 ASP A N 1
ATOM 578 C CA . ASP A 1 72 ? 17.370 -1.525 -18.729 1.00 76.12 72 ASP A CA 1
ATOM 579 C C . ASP A 1 72 ? 18.780 -1.031 -18.382 1.00 76.12 72 ASP A C 1
ATOM 581 O O . ASP A 1 72 ? 19.591 -0.711 -19.250 1.00 76.12 72 ASP A O 1
ATOM 585 N N . ALA A 1 73 ? 19.037 -0.865 -17.082 1.00 73.62 73 ALA A N 1
ATOM 586 C CA . ALA A 1 73 ? 20.312 -0.367 -16.572 1.00 73.62 73 ALA A CA 1
ATOM 587 C C . ALA A 1 73 ? 20.754 -1.203 -15.359 1.00 73.62 73 ALA A C 1
ATOM 589 O O . ALA A 1 73 ? 20.056 -1.196 -14.355 1.00 73.62 73 ALA A O 1
ATOM 590 N N . PRO A 1 74 ? 21.904 -1.899 -15.380 1.00 65.12 74 PRO A N 1
ATOM 591 C CA . PRO A 1 74 ? 22.243 -2.895 -14.356 1.00 65.12 74 PRO A CA 1
ATOM 592 C C . PRO A 1 74 ? 22.362 -2.345 -12.921 1.00 65.12 74 PRO A C 1
ATOM 594 O O . PRO A 1 74 ? 21.980 -3.024 -11.966 1.00 65.12 74 PRO A O 1
ATOM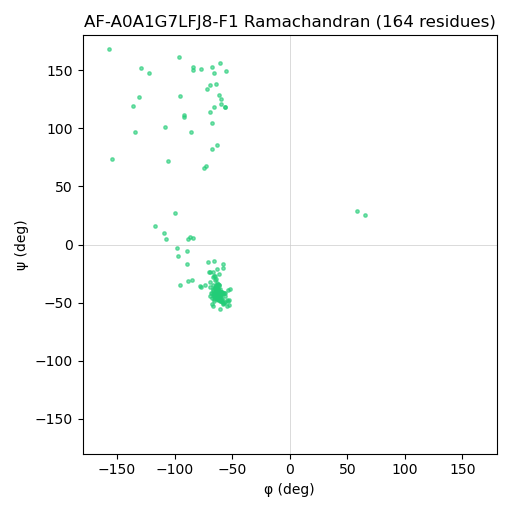 597 N N . ASP A 1 75 ? 22.853 -1.118 -12.755 1.00 66.62 75 ASP A N 1
ATOM 598 C CA . ASP A 1 75 ? 23.128 -0.525 -11.438 1.00 66.62 75 ASP A CA 1
ATOM 599 C C . ASP A 1 75 ? 21.870 -0.277 -10.569 1.00 66.62 75 ASP A C 1
ATOM 601 O O . ASP A 1 75 ? 21.855 -0.695 -9.404 1.00 66.62 75 ASP A O 1
ATOM 605 N N . PRO A 1 76 ? 20.779 0.340 -11.070 1.00 74.62 76 PRO A N 1
ATOM 606 C CA . PRO A 1 76 ? 19.582 0.595 -10.262 1.00 74.62 76 PRO A CA 1
ATOM 607 C C . PRO A 1 76 ? 18.748 -0.651 -9.911 1.00 74.62 76 PRO A C 1
ATOM 609 O O . PRO A 1 76 ? 17.950 -0.597 -8.973 1.00 74.62 76 PRO A O 1
ATOM 612 N N . HIS A 1 77 ? 18.951 -1.798 -10.569 1.00 80.69 77 HIS A N 1
ATOM 613 C CA . HIS A 1 77 ? 18.133 -2.999 -10.327 1.00 80.69 77 HIS A CA 1
ATOM 614 C C . HIS A 1 77 ? 18.262 -3.526 -8.898 1.00 80.69 77 HIS A C 1
ATOM 616 O O . HIS A 1 77 ? 17.276 -3.929 -8.277 1.00 80.69 77 HIS A O 1
ATOM 622 N N . THR A 1 78 ? 19.476 -3.477 -8.342 1.00 84.81 78 THR A N 1
ATOM 623 C CA . THR A 1 78 ? 19.710 -3.898 -6.955 1.00 84.81 78 THR A CA 1
ATOM 624 C C . THR A 1 78 ? 18.978 -2.988 -5.970 1.00 84.81 78 THR A C 1
ATOM 626 O O . THR A 1 78 ? 18.453 -3.471 -4.967 1.00 84.81 78 THR A O 1
ATOM 629 N N . HIS A 1 79 ? 18.926 -1.682 -6.245 1.00 89.75 79 HIS A N 1
ATOM 630 C CA . HIS A 1 79 ? 18.208 -0.725 -5.409 1.00 89.75 79 HIS A CA 1
ATOM 631 C C . HIS A 1 79 ? 16.698 -0.968 -5.471 1.00 89.75 79 HIS A C 1
ATOM 633 O O . HIS A 1 79 ? 16.083 -1.173 -4.428 1.00 89.75 79 HIS A O 1
ATOM 639 N N . TRP A 1 80 ? 16.113 -1.063 -6.668 1.00 92.62 80 TRP A N 1
ATOM 640 C CA . TRP A 1 80 ? 14.675 -1.298 -6.814 1.00 92.62 80 TRP A CA 1
ATOM 641 C C . TRP A 1 80 ? 14.222 -2.618 -6.205 1.00 92.62 80 TRP A C 1
ATOM 643 O O . TRP A 1 80 ? 13.203 -2.641 -5.525 1.00 92.62 80 TRP A O 1
ATOM 653 N N . ARG A 1 81 ? 14.996 -3.702 -6.353 1.00 92.94 81 ARG A N 1
ATOM 654 C CA . ARG A 1 81 ? 14.696 -4.962 -5.656 1.00 92.94 81 ARG A CA 1
ATOM 655 C C . ARG A 1 81 ? 14.616 -4.780 -4.141 1.00 92.94 81 ARG A C 1
ATOM 657 O O . ARG A 1 81 ? 13.722 -5.346 -3.521 1.00 92.94 81 ARG A O 1
ATOM 664 N N . ARG A 1 82 ? 15.526 -4.006 -3.537 1.00 94.44 82 ARG A N 1
ATOM 665 C CA . ARG A 1 82 ? 15.496 -3.737 -2.089 1.00 94.44 82 ARG A CA 1
ATOM 666 C C . ARG A 1 82 ? 14.263 -2.929 -1.693 1.00 94.44 82 ARG A C 1
ATOM 668 O O . ARG A 1 82 ? 13.606 -3.303 -0.729 1.00 94.44 82 ARG A O 1
ATOM 675 N N . GLU A 1 83 ? 13.928 -1.888 -2.452 1.00 97.00 83 GLU A N 1
ATOM 676 C CA . GLU A 1 83 ? 12.736 -1.069 -2.191 1.00 97.00 83 GLU A CA 1
ATOM 677 C C . GLU A 1 83 ? 11.441 -1.879 -2.347 1.00 97.00 83 GLU A C 1
ATOM 679 O O . GLU A 1 83 ? 10.542 -1.764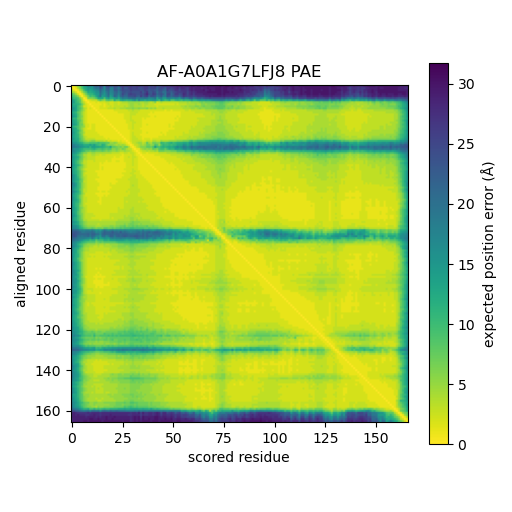 -1.516 1.00 97.00 83 GLU A O 1
ATOM 684 N N . ILE A 1 84 ? 11.358 -2.750 -3.361 1.00 97.06 84 ILE A N 1
ATOM 685 C CA . ILE A 1 84 ? 10.221 -3.663 -3.556 1.00 97.06 84 ILE A CA 1
ATOM 686 C C . ILE A 1 84 ? 10.044 -4.555 -2.328 1.00 97.06 84 ILE A C 1
ATOM 688 O O . ILE A 1 84 ? 8.945 -4.613 -1.784 1.00 97.06 84 ILE A O 1
ATOM 692 N N . VAL A 1 85 ? 11.114 -5.212 -1.866 1.00 96.69 85 VAL A N 1
ATOM 693 C CA . VAL A 1 85 ? 11.060 -6.091 -0.687 1.00 96.69 85 VAL A CA 1
ATOM 694 C C . VAL A 1 85 ? 10.652 -5.309 0.562 1.00 96.69 85 VAL A C 1
ATOM 696 O O . VAL A 1 85 ? 9.761 -5.745 1.286 1.00 96.69 85 VAL A O 1
ATOM 699 N N . ALA A 1 86 ? 11.252 -4.140 0.800 1.00 98.00 86 ALA A N 1
ATOM 700 C CA . ALA A 1 86 ? 10.967 -3.330 1.982 1.00 98.00 86 ALA A CA 1
ATOM 701 C C . ALA A 1 86 ? 9.506 -2.855 2.023 1.00 98.00 86 ALA A C 1
ATOM 703 O O . ALA A 1 86 ? 8.825 -3.012 3.038 1.00 98.00 86 ALA A O 1
ATOM 704 N N . HIS A 1 87 ? 8.998 -2.313 0.914 1.00 98.50 87 HIS A N 1
ATOM 705 C CA . HIS A 1 87 ? 7.613 -1.856 0.837 1.00 98.50 87 HIS A CA 1
ATOM 706 C C . HIS A 1 87 ? 6.615 -3.015 0.865 1.00 98.50 87 HIS A C 1
ATOM 708 O O . HIS A 1 87 ? 5.560 -2.890 1.484 1.00 98.50 87 HIS A O 1
ATOM 714 N N . GLN A 1 88 ? 6.936 -4.152 0.246 1.00 98.19 88 GLN A N 1
ATOM 715 C CA . GLN A 1 88 ? 6.092 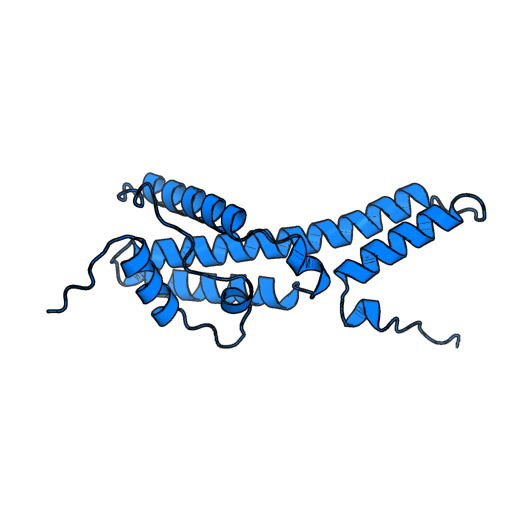-5.339 0.324 1.00 98.19 88 GLN A CA 1
ATOM 716 C C . GLN A 1 88 ? 5.982 -5.845 1.762 1.00 98.19 88 GLN A C 1
ATOM 718 O O . GLN A 1 88 ? 4.870 -6.085 2.226 1.00 98.19 88 GLN A O 1
ATOM 723 N N . GLN A 1 89 ? 7.102 -5.957 2.474 1.00 98.12 89 GLN A N 1
ATOM 724 C CA . GLN A 1 89 ? 7.104 -6.388 3.866 1.00 98.12 89 GLN A CA 1
ATOM 725 C C . GLN A 1 89 ? 6.288 -5.427 4.741 1.00 98.12 89 GLN A C 1
ATOM 727 O O . GLN A 1 89 ? 5.409 -5.864 5.474 1.00 98.12 89 GLN A O 1
ATOM 732 N N . ALA A 1 90 ? 6.469 -4.114 4.576 1.00 98.31 90 ALA A N 1
ATOM 733 C CA . ALA A 1 90 ? 5.668 -3.124 5.294 1.00 98.31 90 ALA A CA 1
ATOM 734 C C . ALA A 1 90 ? 4.161 -3.213 4.970 1.00 98.31 90 ALA A C 1
ATOM 736 O O . ALA A 1 90 ? 3.322 -2.974 5.835 1.00 98.31 90 ALA A O 1
ATOM 737 N N . ALA A 1 91 ? 3.791 -3.553 3.729 1.00 98.31 91 ALA A N 1
ATOM 738 C CA . ALA A 1 91 ? 2.394 -3.801 3.374 1.00 98.31 91 ALA A CA 1
ATOM 739 C C . ALA A 1 91 ? 1.854 -5.080 4.029 1.00 98.31 91 ALA A C 1
ATOM 741 O O . ALA A 1 91 ? 0.721 -5.072 4.499 1.00 98.31 91 ALA A O 1
ATOM 742 N N . GLN A 1 92 ? 2.646 -6.153 4.059 1.00 97.56 92 GLN A N 1
ATOM 743 C CA . GLN A 1 92 ? 2.284 -7.431 4.677 1.00 97.56 92 GLN A CA 1
ATOM 744 C C . GLN A 1 92 ? 2.092 -7.295 6.188 1.00 97.56 92 GLN A C 1
ATOM 746 O O . GLN A 1 92 ? 1.084 -7.768 6.705 1.00 97.56 92 GLN A O 1
ATOM 751 N N . ASP A 1 93 ? 3.007 -6.603 6.867 1.00 96.50 93 ASP A N 1
ATOM 752 C CA . ASP A 1 93 ? 2.994 -6.440 8.323 1.00 96.50 93 ASP A CA 1
ATOM 753 C C . ASP A 1 93 ? 1.767 -5.646 8.812 1.00 96.50 93 ASP A C 1
ATOM 755 O O . ASP A 1 93 ? 1.196 -5.967 9.853 1.00 96.50 93 ASP A O 1
ATOM 759 N N . SER A 1 94 ? 1.326 -4.634 8.054 1.00 96.19 94 SER A N 1
ATOM 760 C CA . SER A 1 94 ? 0.137 -3.830 8.389 1.00 96.19 94 SER A CA 1
ATOM 761 C C . SER A 1 94 ? -1.176 -4.395 7.830 1.00 96.19 94 SER A C 1
ATOM 763 O O . SER A 1 94 ? -2.258 -3.968 8.244 1.00 96.19 94 SER A O 1
ATOM 765 N N . PHE A 1 95 ? -1.135 -5.307 6.854 1.00 98.12 95 PHE A N 1
ATOM 766 C CA . PHE A 1 95 ? -2.350 -5.805 6.214 1.00 98.12 95 PHE A CA 1
ATOM 767 C C . PHE A 1 95 ? -3.144 -6.725 7.143 1.00 98.12 95 PHE A C 1
ATOM 769 O O . PHE A 1 95 ? -2.631 -7.679 7.719 1.00 98.12 95 PHE A O 1
ATOM 776 N N . THR A 1 96 ? -4.454 -6.491 7.203 1.00 97.19 96 THR A N 1
ATOM 777 C CA . THR A 1 96 ? -5.418 -7.384 7.856 1.00 97.19 96 THR A CA 1
ATOM 778 C C . THR A 1 96 ? -6.586 -7.695 6.916 1.00 97.19 96 THR A C 1
ATOM 780 O O . THR A 1 96 ? -6.901 -6.875 6.043 1.00 97.19 96 THR A O 1
ATOM 783 N N . PRO A 1 97 ? -7.249 -8.864 7.047 1.00 96.88 97 PRO A N 1
ATOM 784 C CA . PRO A 1 97 ? -8.245 -9.327 6.076 1.00 96.88 97 PRO A CA 1
ATOM 785 C C . PRO A 1 97 ? -9.369 -8.322 5.779 1.00 96.88 97 PRO A C 1
ATOM 787 O O . PRO A 1 97 ? -9.758 -8.157 4.620 1.00 96.88 97 PRO A O 1
ATOM 790 N N . GLY A 1 98 ? -9.854 -7.602 6.789 1.00 97.06 98 GLY A N 1
ATOM 791 C CA . GLY A 1 98 ? -10.915 -6.608 6.672 1.00 97.06 98 GLY A CA 1
ATOM 792 C C . GLY A 1 98 ? -10.577 -5.413 5.787 1.00 97.06 98 GLY A C 1
ATOM 793 O O . GLY A 1 98 ? -11.481 -4.773 5.247 1.00 97.06 98 GLY A O 1
ATOM 794 N N . MET A 1 99 ? -9.291 -5.132 5.560 1.00 98.19 99 MET A N 1
ATOM 795 C CA . MET A 1 99 ? -8.864 -4.064 4.655 1.00 98.19 99 MET A CA 1
ATOM 796 C C . MET A 1 99 ? -9.147 -4.389 3.184 1.00 98.19 99 MET A C 1
ATOM 798 O O . MET A 1 99 ? -9.261 -3.474 2.369 1.00 98.19 99 MET A O 1
ATOM 802 N N . ARG A 1 100 ? -9.269 -5.676 2.826 1.00 97.25 100 ARG A N 1
ATOM 803 C CA . ARG A 1 100 ? -9.286 -6.168 1.440 1.00 97.25 100 ARG A CA 1
ATOM 804 C C . ARG A 1 100 ? -10.304 -5.467 0.545 1.00 97.25 100 ARG A C 1
ATOM 806 O O . ARG A 1 100 ? -9.962 -5.031 -0.547 1.00 97.25 100 ARG A O 1
ATOM 813 N N . GLN A 1 101 ? -11.543 -5.330 1.011 1.00 96.25 101 GLN A N 1
ATOM 814 C CA . GLN A 1 101 ? -12.628 -4.702 0.243 1.00 96.25 101 GLN A CA 1
ATOM 815 C C . GLN A 1 101 ? -12.401 -3.203 -0.023 1.00 96.25 101 GLN A C 1
ATOM 817 O O . GLN A 1 101 ? -13.084 -2.601 -0.847 1.00 96.25 101 GLN A O 1
ATOM 822 N N . HIS A 1 102 ? -11.447 -2.595 0.682 1.00 97.00 102 HIS A N 1
ATOM 823 C CA . HIS A 1 102 ? -11.114 -1.179 0.604 1.00 97.00 102 HIS A CA 1
ATOM 824 C C . HIS A 1 102 ? -9.775 -0.918 -0.110 1.00 97.00 102 HIS A C 1
ATOM 826 O O . HIS A 1 102 ? -9.319 0.230 -0.142 1.00 97.00 102 HIS A O 1
ATOM 832 N N . LEU A 1 103 ? -9.131 -1.957 -0.651 1.00 97.94 103 LEU A N 1
ATOM 833 C CA . LEU A 1 103 ? -7.897 -1.874 -1.430 1.00 97.94 103 LEU A CA 1
ATOM 834 C C . LEU A 1 103 ? -8.212 -2.154 -2.904 1.00 97.94 103 LEU A C 1
ATOM 836 O O . LEU A 1 103 ? -8.386 -3.295 -3.323 1.00 97.94 103 LEU A O 1
ATOM 840 N N . ASP A 1 104 ? -8.301 -1.082 -3.688 1.00 97.06 104 ASP A N 1
ATOM 841 C CA . ASP A 1 104 ? -8.616 -1.138 -5.116 1.00 97.06 104 ASP A CA 1
ATOM 842 C C . ASP A 1 104 ? -7.334 -1.226 -5.959 1.00 97.06 104 ASP A C 1
ATOM 844 O O . ASP A 1 104 ? -6.572 -0.258 -6.073 1.00 97.06 104 ASP A O 1
ATOM 848 N N . MET A 1 105 ? -7.125 -2.383 -6.593 1.00 97.50 105 MET A N 1
ATOM 849 C CA . MET A 1 105 ? -5.970 -2.634 -7.457 1.00 97.50 105 MET A CA 1
ATOM 850 C C . MET A 1 105 ? -5.919 -1.730 -8.691 1.00 97.50 105 MET A C 1
ATOM 852 O O . MET A 1 105 ? -4.828 -1.324 -9.086 1.00 97.50 105 MET A O 1
ATOM 856 N N . ALA A 1 106 ? -7.056 -1.335 -9.273 1.00 96.44 106 ALA A N 1
ATOM 857 C CA . ALA A 1 106 ? -7.064 -0.417 -10.412 1.00 96.44 106 ALA A CA 1
ATOM 858 C C . ALA A 1 106 ? -6.575 0.979 -9.998 1.00 96.44 106 ALA A C 1
ATOM 860 O O . ALA A 1 106 ? -5.818 1.641 -10.717 1.00 96.44 106 ALA A O 1
ATOM 861 N N . ARG A 1 107 ? -6.967 1.427 -8.801 1.00 96.81 107 ARG A N 1
ATOM 862 C CA . ARG A 1 107 ? -6.472 2.675 -8.216 1.00 96.81 107 ARG A CA 1
ATOM 863 C C . ARG A 1 107 ? -4.988 2.592 -7.861 1.00 96.81 107 ARG A C 1
ATOM 865 O O . ARG A 1 107 ? -4.269 3.536 -8.190 1.00 96.81 107 ARG A O 1
ATOM 872 N N . ILE A 1 108 ? -4.541 1.514 -7.214 1.00 98.50 108 ILE A N 1
ATOM 873 C CA . ILE A 1 108 ? -3.125 1.294 -6.873 1.00 98.50 108 ILE A CA 1
ATOM 874 C C . ILE A 1 108 ? -2.275 1.327 -8.146 1.00 98.50 108 ILE A C 1
ATOM 876 O O . ILE A 1 108 ? -1.330 2.111 -8.230 1.00 98.50 108 ILE A O 1
ATOM 880 N N . TRP A 1 109 ? -2.677 0.572 -9.169 1.00 97.94 109 TRP A N 1
ATOM 881 C CA . TRP A 1 109 ? -2.019 0.533 -10.472 1.00 97.94 109 TRP A CA 1
ATOM 882 C C . TRP A 1 109 ? -1.882 1.918 -11.102 1.00 97.94 109 TRP A C 1
ATOM 884 O O . TRP A 1 109 ? -0.778 2.346 -11.424 1.00 97.94 109 TRP A O 1
ATOM 894 N N . ARG A 1 110 ? -2.985 2.671 -11.209 1.00 97.12 110 ARG A N 1
ATOM 895 C CA . ARG A 1 110 ? -2.977 4.022 -11.791 1.00 97.12 110 ARG A CA 1
ATOM 896 C C . ARG A 1 110 ? -2.028 4.968 -11.052 1.00 97.12 110 ARG A C 1
ATOM 898 O O . ARG A 1 110 ? -1.326 5.745 -11.696 1.00 97.12 110 ARG A O 1
ATOM 905 N N . ARG A 1 111 ? -2.004 4.918 -9.716 1.00 98.12 111 ARG A N 1
ATOM 906 C CA . ARG A 1 111 ? -1.110 5.756 -8.899 1.00 98.12 111 ARG A CA 1
ATOM 907 C C . ARG A 1 111 ? 0.353 5.364 -9.089 1.00 98.12 111 ARG A C 1
ATOM 909 O O . ARG A 1 111 ? 1.190 6.249 -9.232 1.00 98.12 111 ARG A O 1
ATOM 916 N N . ALA A 1 112 ? 0.647 4.068 -9.140 1.00 98.19 112 ALA A N 1
ATOM 917 C CA . ALA A 1 112 ? 1.991 3.565 -9.402 1.00 98.19 112 ALA A CA 1
ATOM 918 C C . ALA A 1 112 ? 2.491 3.971 -10.796 1.00 98.19 112 ALA A C 1
ATOM 920 O O . ALA A 1 112 ? 3.617 4.437 -10.936 1.00 98.19 112 ALA A O 1
ATOM 921 N N . TYR A 1 113 ? 1.623 3.901 -11.809 1.00 96.81 113 TYR A N 1
ATOM 922 C CA . TYR A 1 113 ? 1.918 4.338 -13.175 1.00 96.81 113 TYR A CA 1
ATOM 923 C C . TYR A 1 113 ? 2.253 5.832 -13.260 1.00 96.81 113 TYR A C 1
ATOM 925 O O . TYR A 1 113 ? 3.182 6.238 -13.956 1.00 96.81 113 TYR A O 1
ATOM 933 N N . GLN A 1 114 ? 1.486 6.664 -12.547 1.00 96.44 114 GLN A N 1
ATOM 934 C CA . GLN A 1 114 ? 1.739 8.104 -12.451 1.00 96.44 114 GLN A CA 1
ATOM 935 C C . GLN A 1 114 ? 3.071 8.387 -11.758 1.00 96.44 114 GLN A C 1
ATOM 937 O O . GLN A 1 114 ? 3.836 9.223 -12.232 1.00 96.44 114 GLN A O 1
ATOM 942 N N . LEU A 1 115 ? 3.356 7.675 -10.667 1.00 97.25 115 LEU A N 1
ATOM 943 C CA . LEU A 1 115 ? 4.591 7.844 -9.917 1.00 97.25 115 LEU A CA 1
ATOM 944 C C . LEU A 1 115 ? 5.826 7.429 -10.727 1.00 97.25 115 LEU A C 1
ATOM 946 O O . LEU A 1 115 ? 6.792 8.186 -10.777 1.00 97.25 115 LEU A O 1
ATOM 950 N N . ALA A 1 116 ? 5.787 6.271 -11.389 1.00 95.81 116 ALA A N 1
ATOM 951 C CA . ALA A 1 116 ? 6.881 5.805 -12.237 1.00 95.81 116 ALA A CA 1
ATOM 952 C C . ALA A 1 116 ? 7.153 6.791 -13.386 1.00 95.81 116 ALA A C 1
ATOM 954 O O . ALA A 1 116 ? 8.285 7.223 -13.571 1.00 95.81 116 ALA A O 1
ATOM 955 N N . ASN A 1 117 ? 6.111 7.244 -14.095 1.00 95.38 117 ASN A N 1
ATOM 956 C CA . ASN A 1 117 ? 6.271 8.235 -15.165 1.00 95.38 117 ASN A CA 1
ATOM 957 C C . ASN A 1 117 ? 6.809 9.587 -14.672 1.00 95.38 117 ASN A C 1
ATOM 959 O O . ASN A 1 117 ? 7.558 10.231 -15.402 1.00 95.38 117 ASN A O 1
ATOM 963 N N . ALA A 1 1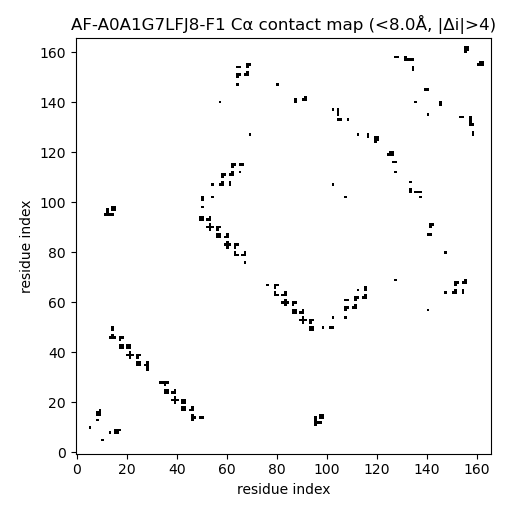18 ? 6.447 10.024 -13.460 1.00 95.31 118 ALA A N 1
ATOM 964 C CA . ALA A 1 118 ? 7.021 11.233 -12.869 1.00 95.31 118 ALA A CA 1
ATOM 965 C C . ALA A 1 118 ? 8.535 11.073 -12.652 1.00 95.31 118 ALA A C 1
ATOM 967 O O . ALA A 1 118 ? 9.306 11.920 -13.093 1.00 95.31 118 ALA A O 1
ATOM 968 N N . LYS A 1 119 ? 8.969 9.941 -12.081 1.00 92.38 119 LYS A N 1
ATOM 969 C CA . LYS A 1 119 ? 10.397 9.632 -11.911 1.00 92.38 119 LYS A CA 1
ATOM 970 C C . LYS A 1 119 ? 11.130 9.510 -13.248 1.00 92.38 119 LYS A C 1
ATOM 972 O O . LYS A 1 119 ? 12.270 9.948 -13.358 1.00 92.38 119 LYS A O 1
ATOM 977 N N . PHE A 1 120 ? 10.495 8.936 -14.267 1.00 93.31 120 PHE A N 1
ATOM 978 C CA . PHE A 1 120 ? 11.069 8.848 -15.612 1.00 93.31 120 PHE A CA 1
ATOM 979 C C . PHE A 1 120 ? 11.287 10.229 -16.223 1.00 93.31 120 PHE A C 1
ATOM 981 O O . PHE A 1 120 ? 12.355 10.489 -16.771 1.00 93.31 120 PHE A O 1
ATOM 988 N N . ALA A 1 121 ? 10.325 11.140 -16.062 1.00 91.31 121 ALA A N 1
ATOM 989 C CA . ALA A 1 121 ? 10.466 12.514 -16.528 1.00 91.31 121 ALA A CA 1
ATOM 990 C C . ALA A 1 121 ? 11.661 13.232 -15.873 1.00 91.31 121 ALA A C 1
ATOM 992 O O . ALA A 1 121 ? 12.411 13.903 -16.581 1.00 91.31 121 ALA A O 1
ATOM 993 N N . ASP A 1 122 ? 11.892 13.028 -14.570 1.00 90.19 122 ASP A N 1
ATOM 994 C CA . ASP A 1 122 ? 13.036 13.612 -13.845 1.00 90.19 122 ASP A CA 1
ATOM 995 C C . ASP A 1 122 ? 14.400 13.157 -14.402 1.00 90.19 122 ASP A C 1
ATOM 997 O O . ASP A 1 122 ? 15.389 13.883 -14.296 1.00 90.19 122 ASP A O 1
ATOM 1001 N N . HIS A 1 123 ? 14.451 11.981 -15.036 1.00 86.62 123 HIS A N 1
ATOM 1002 C CA . HIS A 1 123 ? 15.666 11.381 -15.600 1.00 86.62 123 HIS A CA 1
ATOM 1003 C C . HIS A 1 123 ? 15.684 11.372 -17.139 1.00 86.62 123 HIS A C 1
ATOM 1005 O O . HIS A 1 123 ? 16.573 10.777 -17.738 1.00 86.62 123 HIS A O 1
ATOM 1011 N N . SER A 1 124 ? 14.744 12.068 -17.795 1.00 88.62 124 SER A N 1
ATOM 1012 C CA . SER A 1 124 ? 14.596 12.099 -19.265 1.00 88.62 124 SER A CA 1
ATOM 1013 C C . SER A 1 124 ? 14.364 10.725 -19.919 1.00 88.62 124 SER A C 1
ATOM 1015 O O . SER A 1 124 ? 14.709 10.518 -21.082 1.00 88.62 124 SER A O 1
ATOM 1017 N N . GLU A 1 125 ? 13.744 9.803 -19.187 1.00 89.06 125 GLU A N 1
ATOM 1018 C CA . GLU A 1 125 ? 13.389 8.466 -19.661 1.00 89.06 125 GLU A CA 1
ATOM 1019 C C . GLU A 1 125 ? 12.051 8.466 -20.414 1.00 89.06 125 GLU A C 1
ATOM 1021 O O . GLU A 1 125 ? 11.157 9.286 -20.171 1.00 89.06 125 GLU A O 1
ATOM 1026 N N . ALA A 1 126 ? 11.880 7.512 -21.334 1.00 89.62 126 ALA A N 1
ATOM 1027 C CA . ALA A 1 126 ? 10.630 7.364 -22.073 1.00 89.62 126 ALA A CA 1
ATOM 1028 C C . ALA A 1 126 ? 9.472 6.994 -21.132 1.00 89.62 126 ALA A C 1
ATOM 1030 O O . ALA A 1 126 ? 9.609 6.131 -20.267 1.00 89.62 126 ALA A O 1
ATOM 1031 N N . SER A 1 127 ? 8.300 7.598 -21.334 1.00 91.81 127 SER A N 1
ATOM 1032 C CA . SER A 1 127 ? 7.104 7.241 -20.565 1.00 91.81 127 SER A CA 1
ATOM 1033 C C . SER A 1 127 ? 6.607 5.832 -20.892 1.00 91.81 127 SER A C 1
ATOM 1035 O O . SER A 1 127 ? 6.753 5.343 -22.014 1.00 91.81 127 SER A O 1
ATOM 1037 N N . LEU A 1 128 ? 5.941 5.218 -19.918 1.00 93.44 128 LEU A N 1
ATOM 1038 C CA . LEU A 1 128 ? 5.238 3.952 -20.085 1.00 93.44 128 LEU A CA 1
ATOM 1039 C C . LEU A 1 128 ? 4.112 4.063 -21.143 1.00 93.44 128 LEU A C 1
ATOM 1041 O O . LEU A 1 128 ? 3.554 5.150 -21.345 1.00 93.44 128 LEU A O 1
ATOM 1045 N N . PRO A 1 129 ? 3.696 2.949 -21.775 1.00 91.94 129 PRO A N 1
ATOM 1046 C CA . PRO A 1 129 ? 2.579 2.918 -22.722 1.00 91.94 129 PRO A CA 1
ATOM 1047 C C . PRO A 1 129 ? 1.278 3.472 -22.126 1.00 91.94 129 PRO A C 1
ATOM 1049 O O . PRO A 1 129 ? 1.012 3.330 -20.938 1.00 91.94 129 PRO A O 1
ATOM 1052 N N . ARG A 1 130 ? 0.410 4.079 -22.942 1.00 81.44 130 ARG A N 1
ATOM 1053 C CA . ARG A 1 130 ? -0.816 4.737 -22.437 1.00 81.44 130 ARG A CA 1
ATOM 1054 C C . ARG A 1 130 ? -1.877 3.778 -21.886 1.00 81.44 130 ARG A C 1
ATOM 1056 O O . ARG A 1 130 ? -2.706 4.208 -21.092 1.00 81.44 130 ARG A O 1
ATOM 1063 N N . HIS A 1 131 ? -1.866 2.517 -22.313 1.00 76.19 131 HIS A N 1
ATOM 1064 C CA . HIS A 1 131 ? -2.884 1.532 -21.955 1.00 76.19 131 HIS A CA 1
ATOM 1065 C C . HIS A 1 131 ? -2.202 0.225 -21.565 1.00 76.19 131 HIS A C 1
ATOM 1067 O O . HIS A 1 131 ? -1.833 -0.563 -22.429 1.00 76.19 131 HIS A O 1
ATOM 1073 N N . ALA A 1 132 ? -2.028 0.024 -20.264 1.00 86.75 132 ALA A N 1
ATOM 1074 C CA . ALA A 1 132 ? -1.636 -1.252 -19.692 1.00 86.75 132 ALA A CA 1
ATOM 1075 C C . ALA A 1 132 ? -2.595 -1.557 -18.542 1.00 86.75 132 ALA A C 1
ATOM 1077 O O . ALA A 1 132 ? -2.815 -0.714 -17.665 1.00 86.75 132 ALA A O 1
ATOM 1078 N N . GLU A 1 133 ? -3.201 -2.738 -18.573 1.00 89.06 133 GLU A N 1
ATOM 1079 C CA . GLU A 1 133 ? -4.010 -3.234 -17.465 1.00 89.06 133 GLU A CA 1
ATOM 1080 C C . GLU A 1 133 ? -3.098 -3.744 -16.350 1.00 89.06 133 GLU A C 1
ATOM 1082 O O . GLU A 1 133 ? -1.976 -4.182 -16.604 1.00 89.06 133 GLU A O 1
ATOM 1087 N N . CYS A 1 134 ? -3.570 -3.674 -15.104 1.00 93.69 134 CYS A N 1
ATOM 1088 C CA . CYS A 1 134 ? -2.805 -4.190 -13.978 1.00 93.69 134 CYS A CA 1
ATOM 1089 C C . CYS A 1 134 ? -2.680 -5.713 -14.110 1.00 93.69 134 CYS A C 1
ATOM 1091 O O . CYS A 1 134 ? -3.705 -6.396 -14.062 1.00 93.69 134 CYS A O 1
ATOM 1093 N N . PRO A 1 135 ? -1.463 -6.270 -14.225 1.00 95.94 135 PRO A N 1
ATOM 1094 C CA . PRO A 1 135 ? -1.302 -7.706 -14.362 1.00 95.94 135 PRO A CA 1
ATOM 1095 C C . PRO A 1 135 ? -1.317 -8.416 -13.007 1.00 95.94 135 PRO A C 1
ATOM 1097 O O . PRO A 1 135 ? -1.038 -9.605 -12.988 1.00 95.94 135 PRO A O 1
ATOM 1100 N N . PHE A 1 136 ? -1.582 -7.726 -11.893 1.00 97.12 136 PHE A N 1
ATOM 1101 C CA . PHE A 1 136 ? -1.444 -8.258 -10.537 1.00 97.12 136 PHE A CA 1
ATOM 1102 C C . PHE A 1 136 ? -2.752 -8.195 -9.757 1.00 97.12 136 PHE A C 1
ATOM 1104 O O . PHE A 1 136 ? -3.541 -7.255 -9.872 1.00 97.12 136 PHE A O 1
ATOM 1111 N N . THR A 1 137 ? -2.930 -9.173 -8.885 1.00 97.62 137 THR A N 1
ATOM 1112 C CA . THR A 1 137 ? -3.946 -9.185 -7.839 1.00 97.62 137 THR A CA 1
ATOM 1113 C C . THR A 1 137 ? -3.361 -8.696 -6.516 1.00 97.62 137 THR A C 1
ATOM 1115 O O . THR A 1 137 ? -2.149 -8.714 -6.299 1.00 97.62 137 THR A O 1
ATOM 1118 N N . LEU A 1 138 ? -4.240 -8.289 -5.597 1.00 98.00 138 LEU A N 1
ATOM 1119 C CA . LEU A 1 138 ? -3.833 -7.915 -4.244 1.00 98.00 138 LEU A CA 1
ATOM 1120 C C . LEU A 1 138 ? -3.144 -9.078 -3.513 1.00 98.00 138 LEU A C 1
ATOM 1122 O O . LEU A 1 138 ? -2.151 -8.855 -2.830 1.00 98.00 138 LEU A O 1
ATOM 1126 N N . ASP A 1 139 ? -3.660 -10.304 -3.670 1.00 97.25 139 ASP A N 1
ATOM 1127 C CA . ASP A 1 139 ? -3.079 -11.484 -3.022 1.00 97.25 139 ASP A CA 1
ATOM 1128 C C . ASP A 1 139 ? -1.651 -11.709 -3.477 1.00 97.25 139 ASP A C 1
ATOM 1130 O O . ASP A 1 139 ? -0.779 -11.854 -2.635 1.00 97.25 139 ASP A O 1
ATOM 1134 N N . GLU A 1 140 ? -1.400 -11.687 -4.788 1.00 97.19 140 GLU A N 1
ATOM 1135 C CA . GLU A 1 140 ? -0.053 -11.865 -5.330 1.00 97.19 140 GLU A CA 1
ATOM 1136 C C . GLU A 1 140 ? 0.932 -10.869 -4.714 1.00 97.19 140 GLU A C 1
ATOM 1138 O O . GLU A 1 140 ? 1.980 -11.286 -4.231 1.00 97.19 140 GLU A O 1
ATOM 1143 N N . LEU A 1 141 ? 0.578 -9.581 -4.644 1.00 97.56 141 LEU A N 1
ATOM 1144 C CA . LEU A 1 141 ? 1.457 -8.558 -4.067 1.00 97.56 141 LEU A CA 1
ATOM 1145 C C . LEU A 1 141 ? 1.685 -8.716 -2.555 1.00 97.56 141 LEU A C 1
ATOM 1147 O O . LEU A 1 141 ? 2.692 -8.228 -2.046 1.00 97.56 141 LEU A O 1
ATOM 1151 N N . LEU A 1 142 ? 0.778 -9.382 -1.838 1.00 97.19 142 LEU A N 1
ATOM 1152 C CA . LEU A 1 142 ? 0.876 -9.625 -0.395 1.00 97.19 142 LEU A CA 1
ATOM 1153 C C . LEU A 1 142 ? 1.437 -11.011 -0.047 1.00 97.19 142 LEU A C 1
ATOM 1155 O O . LEU A 1 142 ? 1.639 -11.305 1.129 1.00 97.19 142 LEU A O 1
ATOM 1159 N N . ARG A 1 143 ? 1.719 -11.871 -1.027 1.00 96.44 143 ARG A N 1
ATOM 1160 C CA . ARG A 1 143 ? 2.290 -13.197 -0.770 1.00 96.44 143 ARG A CA 1
ATOM 1161 C C . ARG A 1 143 ? 3.733 -13.108 -0.278 1.00 96.44 143 ARG A C 1
ATOM 1163 O O . ARG A 1 143 ? 4.544 -12.378 -0.837 1.00 96.44 143 ARG A O 1
ATOM 1170 N N . ALA A 1 144 ? 4.065 -13.915 0.728 1.00 92.56 144 ALA A N 1
ATOM 1171 C CA . ALA A 1 144 ? 5.413 -13.979 1.297 1.00 92.56 144 ALA A CA 1
ATOM 1172 C C . ALA A 1 144 ? 6.468 -14.509 0.305 1.00 92.56 144 ALA A C 1
ATOM 1174 O O . ALA A 1 144 ? 7.642 -14.175 0.413 1.00 92.56 144 ALA A O 1
ATOM 1175 N N . ASP A 1 145 ? 6.051 -15.332 -0.657 1.00 93.38 145 ASP A N 1
ATOM 1176 C CA . ASP A 1 145 ? 6.898 -15.936 -1.689 1.00 93.38 145 ASP A CA 1
ATOM 1177 C C . ASP A 1 145 ? 6.816 -15.196 -3.035 1.00 93.38 145 ASP A C 1
ATOM 1179 O O . ASP A 1 145 ? 7.008 -15.799 -4.088 1.00 93.38 145 ASP A O 1
ATOM 1183 N N . PHE A 1 146 ? 6.505 -13.896 -3.018 1.00 94.69 146 PHE A N 1
ATOM 1184 C CA . PHE A 1 146 ? 6.390 -13.091 -4.232 1.00 94.69 146 PHE A CA 1
ATOM 1185 C C . PHE A 1 146 ? 7.697 -13.058 -5.037 1.00 94.69 146 PHE A C 1
ATOM 1187 O O . PHE A 1 146 ? 8.736 -12.590 -4.563 1.00 94.69 146 PHE A O 1
ATOM 1194 N N . ASP A 1 147 ? 7.626 -13.511 -6.289 1.00 95.19 147 ASP A N 1
ATOM 1195 C CA . ASP A 1 147 ? 8.760 -13.534 -7.208 1.00 95.19 147 ASP A CA 1
ATOM 1196 C C . ASP A 1 147 ? 8.820 -12.244 -8.044 1.00 95.19 147 ASP A C 1
ATOM 1198 O O . ASP A 1 147 ? 8.005 -11.993 -8.937 1.00 95.19 147 ASP A O 1
ATOM 1202 N N . ILE A 1 148 ? 9.828 -11.418 -7.755 1.00 94.75 148 ILE A N 1
ATOM 1203 C CA . ILE A 1 148 ? 10.071 -10.143 -8.443 1.00 94.75 148 ILE A CA 1
ATOM 1204 C C . ILE A 1 148 ? 10.417 -10.351 -9.926 1.00 94.75 148 ILE A C 1
ATOM 1206 O O . ILE A 1 148 ? 10.029 -9.530 -10.759 1.00 94.75 148 ILE A O 1
ATOM 1210 N N . GLU A 1 149 ? 11.126 -11.423 -10.281 1.00 93.19 149 GLU A N 1
ATOM 1211 C CA . GLU A 1 149 ? 11.523 -11.676 -11.671 1.00 93.19 149 GLU A CA 1
ATOM 1212 C C . GLU A 1 149 ? 10.351 -12.218 -12.494 1.00 93.19 149 GLU A C 1
ATOM 1214 O O . GLU A 1 149 ? 10.158 -11.821 -13.650 1.00 93.19 149 GLU A O 1
ATOM 1219 N N . GLU A 1 150 ? 9.500 -13.052 -11.892 1.00 94.75 150 GLU A N 1
ATOM 1220 C CA . GLU A 1 150 ? 8.233 -13.448 -12.513 1.00 94.75 150 GLU A CA 1
ATOM 1221 C C . GLU A 1 150 ? 7.330 -12.224 -12.731 1.00 94.75 150 GLU A C 1
ATOM 1223 O O . GLU A 1 150 ? 6.791 -12.020 -13.827 1.00 94.75 150 GLU A O 1
ATOM 1228 N N . ALA A 1 151 ? 7.213 -11.357 -11.720 1.00 95.75 151 ALA A N 1
ATOM 1229 C CA . ALA A 1 151 ? 6.443 -10.122 -11.810 1.00 95.75 151 ALA A CA 1
ATOM 1230 C C . ALA A 1 151 ? 6.976 -9.188 -12.908 1.00 95.75 151 ALA A C 1
ATOM 1232 O O . ALA A 1 151 ? 6.195 -8.660 -13.707 1.00 95.75 151 ALA A O 1
ATOM 1233 N N . ARG A 1 152 ? 8.302 -9.036 -13.010 1.00 93.06 152 ARG A N 1
ATOM 1234 C CA . ARG A 1 152 ? 8.961 -8.282 -14.086 1.00 93.06 152 ARG A CA 1
ATOM 1235 C C . ARG A 1 152 ? 8.627 -8.868 -15.459 1.00 93.06 152 ARG A C 1
ATOM 1237 O O . ARG A 1 152 ? 8.279 -8.128 -16.375 1.00 93.06 152 ARG A O 1
ATOM 1244 N N . THR A 1 153 ? 8.663 -10.192 -15.596 1.00 92.88 153 THR A N 1
ATOM 1245 C CA . THR A 1 153 ? 8.323 -10.888 -16.847 1.00 92.88 153 THR A CA 1
ATOM 1246 C C . THR A 1 153 ? 6.867 -10.645 -17.260 1.00 92.88 153 THR A C 1
ATOM 1248 O O . THR A 1 153 ? 6.582 -10.400 -18.433 1.00 92.88 153 THR A O 1
ATOM 1251 N N . ARG A 1 154 ? 5.927 -10.662 -16.306 1.00 94.00 154 ARG A N 1
ATOM 1252 C CA . ARG A 1 154 ? 4.515 -10.321 -16.560 1.00 94.00 154 ARG A CA 1
ATOM 1253 C C . ARG A 1 154 ? 4.351 -8.867 -16.996 1.00 94.00 154 ARG A C 1
ATOM 1255 O O . ARG A 1 154 ? 3.561 -8.602 -17.901 1.00 94.00 154 ARG A O 1
ATOM 1262 N N . LEU A 1 155 ? 5.107 -7.947 -16.397 1.00 94.81 155 LEU A N 1
ATOM 1263 C CA . LEU A 1 155 ? 5.090 -6.535 -16.777 1.00 94.81 155 LEU A CA 1
ATOM 1264 C C . LEU A 1 155 ? 5.624 -6.294 -18.182 1.00 94.81 155 LEU A C 1
ATOM 1266 O O . LEU A 1 155 ? 5.000 -5.537 -18.913 1.00 94.81 155 LEU A O 1
ATOM 1270 N N . HIS A 1 156 ? 6.703 -6.959 -18.595 1.00 91.50 156 HIS A N 1
ATOM 1271 C CA . HIS A 1 156 ? 7.192 -6.853 -19.976 1.00 91.50 156 HIS A CA 1
ATOM 1272 C C . HIS A 1 156 ? 6.087 -7.161 -20.991 1.00 91.50 156 HIS A C 1
ATOM 1274 O O . HIS A 1 156 ? 5.808 -6.340 -21.864 1.00 91.50 156 HIS A O 1
ATOM 1280 N N . ARG A 1 157 ? 5.359 -8.270 -20.790 1.00 90.81 157 ARG A N 1
ATOM 1281 C CA . ARG A 1 157 ? 4.207 -8.637 -21.633 1.00 90.81 157 ARG A CA 1
ATOM 1282 C C . ARG A 1 157 ? 3.086 -7.598 -21.571 1.00 90.81 157 ARG A C 1
ATOM 1284 O O . ARG A 1 157 ? 2.573 -7.192 -22.607 1.00 90.81 157 ARG A O 1
ATOM 1291 N N . ALA A 1 158 ? 2.713 -7.150 -20.370 1.00 91.19 158 ALA A N 1
ATOM 1292 C CA . ALA A 1 158 ? 1.634 -6.175 -20.180 1.00 91.19 158 ALA A CA 1
ATOM 1293 C C . ALA A 1 158 ? 1.953 -4.799 -20.793 1.00 91.19 158 ALA A C 1
ATOM 1295 O O . ALA A 1 158 ? 1.051 -4.091 -21.235 1.00 91.19 158 ALA A O 1
ATOM 1296 N N . LEU A 1 159 ? 3.232 -4.424 -20.831 1.00 91.06 159 LEU A N 1
ATOM 1297 C CA . LEU A 1 159 ? 3.722 -3.173 -21.407 1.00 91.06 159 LEU A CA 1
ATOM 1298 C C . LEU A 1 159 ? 4.039 -3.298 -22.909 1.00 91.06 159 LEU A C 1
ATOM 1300 O O . LEU A 1 159 ? 4.538 -2.342 -23.501 1.00 91.06 159 LEU A O 1
ATOM 1304 N N . GLY A 1 160 ? 3.763 -4.448 -23.536 1.00 85.06 160 GLY A N 1
ATOM 1305 C CA . GLY A 1 160 ? 4.023 -4.669 -24.961 1.00 85.06 160 GLY A CA 1
ATOM 1306 C C . GLY A 1 160 ? 5.509 -4.646 -25.324 1.00 85.06 160 GLY A C 1
ATOM 1307 O O . GLY A 1 160 ? 5.857 -4.328 -26.459 1.00 85.06 160 GLY A O 1
ATOM 1308 N N . ARG A 1 161 ? 6.391 -4.946 -24.364 1.00 73.44 161 ARG A N 1
ATOM 1309 C CA . ARG A 1 161 ? 7.784 -5.280 -24.647 1.00 73.44 161 ARG A CA 1
ATOM 1310 C C . ARG A 1 161 ? 7.823 -6.769 -24.941 1.00 73.44 161 ARG A C 1
ATOM 1312 O O . ARG A 1 161 ? 7.833 -7.579 -24.014 1.00 73.44 161 ARG A O 1
ATOM 1319 N N . ASP A 1 162 ? 7.793 -7.126 -26.221 1.00 54.31 162 ASP A N 1
ATOM 1320 C CA . ASP A 1 162 ? 8.098 -8.495 -26.615 1.00 54.31 162 ASP A CA 1
ATOM 1321 C C . ASP A 1 162 ? 9.484 -8.835 -26.067 1.00 54.31 162 ASP A C 1
ATOM 1323 O O . ASP A 1 162 ? 10.484 -8.190 -26.388 1.00 54.31 162 ASP A O 1
ATOM 1327 N N . THR A 1 163 ? 9.542 -9.844 -25.199 1.00 49.50 163 THR A N 1
ATOM 1328 C CA . THR A 1 163 ? 10.785 -10.558 -24.926 1.00 49.50 163 THR A CA 1
ATOM 1329 C C . THR A 1 163 ? 11.071 -11.413 -26.155 1.00 49.50 163 THR A C 1
ATOM 1331 O O . THR A 1 163 ? 10.933 -12.636 -26.103 1.00 49.50 163 THR A O 1
ATOM 1334 N N . ASP A 1 164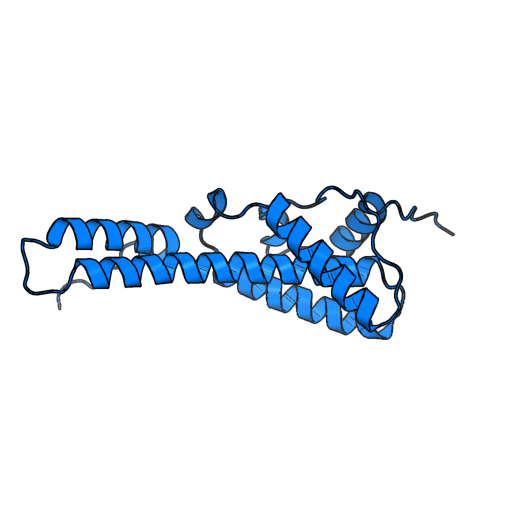 ? 11.376 -10.779 -27.284 1.00 38.47 164 ASP A N 1
ATOM 1335 C CA . ASP A 1 164 ? 11.941 -11.492 -28.416 1.00 38.47 164 ASP A CA 1
ATOM 1336 C C . ASP A 1 164 ? 13.336 -11.929 -27.987 1.00 38.47 164 ASP A C 1
ATOM 1338 O O . ASP A 1 164 ? 14.261 -11.132 -27.825 1.00 38.47 164 ASP A O 1
ATOM 1342 N N . GLY A 1 165 ? 13.431 -13.222 -27.689 1.00 44.69 165 GLY A N 1
ATOM 1343 C CA . GLY A 1 165 ? 14.682 -13.876 -27.380 1.00 44.69 165 GLY A CA 1
ATOM 1344 C C . GLY A 1 165 ? 15.637 -13.795 -28.565 1.00 44.69 165 GLY A C 1
ATOM 1345 O O . GLY A 1 165 ? 15.299 -14.214 -29.673 1.00 44.69 165 GLY A O 1
ATOM 1346 N N . ALA A 1 166 ? 16.847 -13.328 -28.281 1.00 35.19 166 ALA A N 1
ATOM 1347 C CA . ALA A 1 166 ? 18.089 -13.788 -28.886 1.00 35.19 166 ALA A CA 1
ATOM 1348 C C . ALA A 1 166 ? 19.218 -13.603 -27.866 1.00 35.19 166 ALA A C 1
ATOM 1350 O O . ALA A 1 166 ? 19.371 -12.468 -27.363 1.00 35.19 166 ALA A O 1
#